Protein AF-A0A8T1VV17-F1 (afdb_monomer_lite)

Secondary structure (DSSP, 8-state):
------TT-BHHHHHHHHGGG--IIIIIHHHHHHHHHHHHHHHTSSSPPP-S--STTS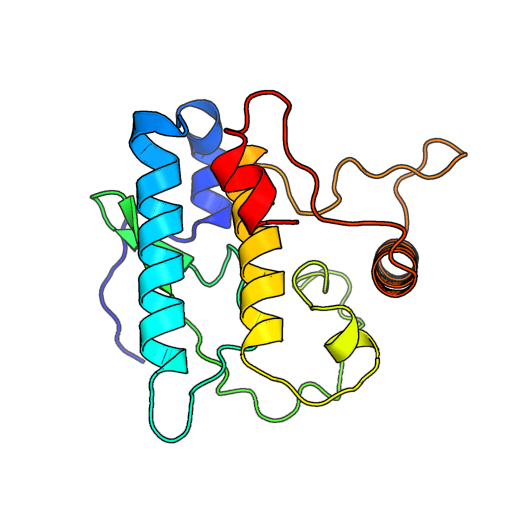EEE-TT--EEE----------S-S--TTS--STTS-HHHHTTPPP-HHHHHHHHHHHHHHHHH-SPTTTT---TTSPPPPHHHHHHHHHTTS------TTS-HHHHHHH-

Sequence (168 aa):
MVMEYCPMGDLRKFLADSGRLLTWRRDKVRMAVGIAQALRYIHERDPPIIHRDLKSKNILLTDTLEAKIIDFGVSRSRTDGFMTAGVGTPYWIAPEILEGKRYTEQADIYSFGVVLSKLDTCKMPFSDVVTAEGKKPKPFQILHWVLDGRLSPAFSEECPRRIRSVGL

InterPro domains:
  IPR000719 Protein kinase domain [PF00069] (1-131)
  IPR000719 Protein kinase domain [PS50011] (1-168)
  IPR000719 Protein kinase domain [SM00220] (1-155)
  IPR008271 Serine/threonine-protein kinase, active site [PS00108] (49-61)
  IPR051681 Serine/Threonine Kinases and Pseudokinases [PTHR44329] (1-166)

pLDDT: mean 86.35, std 15.16, range [35.59, 97.81]

Organism: NCBI:txid221518

Structure (mmCIF, N/CA/C/O backbone):
data_AF-A0A8T1VV17-F1
#
_entry.id   AF-A0A8T1VV17-F1
#
loop_
_atom_site.group_PDB
_atom_site.id
_atom_site.type_symbol
_atom_site.label_atom_id
_atom_site.label_alt_id
_atom_site.label_comp_id
_atom_site.label_asym_id
_atom_site.label_entity_id
_atom_site.label_seq_id
_atom_site.pdbx_PDB_ins_code
_atom_site.Cartn_x
_atom_site.Cartn_y
_atom_site.Cartn_z
_atom_site.occupancy
_atom_site.B_iso_or_equiv
_atom_site.auth_seq_id
_atom_site.auth_comp_id
_atom_site.auth_asym_id
_atom_site.auth_atom_id
_atom_site.pdbx_PDB_model_num
ATOM 1 N N . MET A 1 1 ? 24.507 -3.961 -1.603 1.00 67.44 1 MET A N 1
ATOM 2 C CA . MET A 1 1 ? 23.526 -3.947 -2.709 1.00 67.44 1 MET A CA 1
ATOM 3 C C . MET A 1 1 ? 23.598 -2.572 -3.346 1.00 67.44 1 MET A C 1
ATOM 5 O O . MET A 1 1 ? 23.579 -1.601 -2.602 1.00 67.44 1 MET A O 1
ATOM 9 N N . VAL A 1 2 ? 23.766 -2.484 -4.664 1.00 80.00 2 VAL A N 1
ATOM 10 C CA . VAL A 1 2 ? 23.728 -1.212 -5.405 1.00 80.00 2 VAL A CA 1
ATOM 11 C C . VAL A 1 2 ? 22.397 -1.181 -6.147 1.00 80.00 2 VAL A C 1
ATOM 13 O O . VAL A 1 2 ? 22.057 -2.159 -6.806 1.00 80.00 2 VAL A O 1
ATOM 16 N N . MET A 1 3 ? 21.629 -0.107 -5.984 1.00 84.62 3 MET A N 1
ATOM 17 C CA . MET A 1 3 ? 20.315 0.079 -6.605 1.00 84.62 3 MET A CA 1
ATOM 18 C C . MET A 1 3 ? 20.243 1.467 -7.238 1.00 84.62 3 MET A C 1
ATOM 20 O O . MET A 1 3 ? 21.010 2.359 -6.874 1.00 84.62 3 MET A O 1
ATOM 24 N N . GLU A 1 4 ? 19.309 1.638 -8.171 1.00 89.44 4 GLU A N 1
ATOM 25 C CA . GLU A 1 4 ? 18.953 2.944 -8.721 1.00 89.44 4 GLU A CA 1
ATOM 26 C C . GLU A 1 4 ? 18.579 3.925 -7.599 1.00 89.44 4 GLU A C 1
ATOM 28 O O . GLU A 1 4 ? 17.872 3.573 -6.649 1.00 89.44 4 GLU A O 1
ATOM 33 N N . TYR A 1 5 ? 19.056 5.165 -7.704 1.00 91.75 5 TYR A N 1
ATOM 34 C CA . TYR A 1 5 ? 18.746 6.207 -6.734 1.00 91.75 5 TYR A CA 1
ATOM 35 C C . TYR A 1 5 ? 17.351 6.790 -6.986 1.00 91.75 5 TYR A C 1
ATOM 37 O O . TYR A 1 5 ? 17.056 7.269 -8.076 1.00 91.75 5 TYR A O 1
ATOM 45 N N . CYS A 1 6 ? 16.508 6.779 -5.954 1.00 95.38 6 CYS A N 1
ATOM 46 C CA . CYS A 1 6 ? 15.152 7.325 -5.981 1.00 95.38 6 CYS A CA 1
ATOM 47 C C . CYS A 1 6 ? 15.098 8.620 -5.147 1.00 95.38 6 CYS A C 1
ATOM 49 O O . CYS A 1 6 ? 15.048 8.539 -3.913 1.00 95.38 6 CYS A O 1
ATOM 51 N N . PRO A 1 7 ? 15.137 9.811 -5.774 1.00 94.50 7 PRO A N 1
ATOM 52 C CA . PRO A 1 7 ? 15.347 11.079 -5.069 1.00 94.50 7 PRO A CA 1
ATOM 53 C C . PRO A 1 7 ? 14.188 11.486 -4.155 1.00 94.50 7 PRO A C 1
ATOM 55 O O . PRO A 1 7 ? 14.413 12.197 -3.180 1.00 94.50 7 PRO A O 1
ATOM 58 N N . MET A 1 8 ? 12.965 11.016 -4.420 1.00 95.75 8 MET A N 1
ATOM 59 C CA . MET A 1 8 ? 11.798 11.321 -3.579 1.00 95.75 8 MET A CA 1
ATOM 60 C C . MET A 1 8 ? 11.715 10.427 -2.331 1.00 95.75 8 MET A C 1
ATOM 62 O O . MET A 1 8 ? 10.830 10.606 -1.493 1.00 95.75 8 MET A O 1
ATOM 66 N N . GLY A 1 9 ? 12.656 9.490 -2.172 1.00 95.31 9 GLY A N 1
ATOM 67 C CA . GLY A 1 9 ? 12.753 8.621 -1.006 1.00 95.31 9 GLY A CA 1
ATOM 68 C C . GLY A 1 9 ? 11.603 7.620 -0.903 1.00 95.31 9 GLY A C 1
ATOM 69 O O . GLY A 1 9 ? 10.996 7.234 -1.902 1.00 95.31 9 GLY A O 1
ATOM 70 N N . ASP A 1 10 ? 11.335 7.158 0.320 1.00 95.75 10 ASP A N 1
ATOM 71 C CA . ASP A 1 10 ? 10.277 6.187 0.587 1.00 95.75 10 ASP A CA 1
ATOM 72 C C . ASP A 1 10 ? 8.883 6.834 0.667 1.00 95.75 10 ASP A C 1
ATOM 74 O O . ASP A 1 10 ? 8.702 7.933 1.203 1.00 95.75 10 ASP A O 1
ATOM 78 N N . LEU A 1 11 ? 7.870 6.110 0.183 1.00 96.12 11 LEU A N 1
ATOM 79 C CA . LEU A 1 11 ? 6.480 6.560 0.105 1.00 96.12 11 LEU A CA 1
ATOM 80 C C . LEU A 1 11 ? 5.926 6.978 1.478 1.00 96.12 11 LEU A C 1
ATOM 82 O O . LEU A 1 11 ? 5.081 7.870 1.561 1.00 96.12 11 LEU A O 1
ATOM 86 N N . ARG A 1 12 ? 6.390 6.373 2.583 1.00 94.88 12 ARG A N 1
ATOM 87 C CA . ARG A 1 12 ? 5.949 6.754 3.936 1.00 94.88 12 ARG A CA 1
ATOM 88 C C . ARG A 1 12 ? 6.333 8.197 4.256 1.00 94.88 12 ARG A C 1
ATOM 90 O O . ARG A 1 12 ? 5.472 8.920 4.757 1.00 94.88 12 ARG A O 1
ATOM 97 N N . LYS A 1 13 ? 7.597 8.573 4.040 1.00 94.50 13 LYS A N 1
ATOM 98 C CA . LYS A 1 13 ? 8.083 9.941 4.279 1.00 94.50 13 LYS A CA 1
ATOM 99 C C . LYS A 1 13 ? 7.468 10.910 3.281 1.00 94.50 13 LYS A C 1
ATOM 101 O O . LYS A 1 13 ? 6.871 11.896 3.694 1.00 94.50 13 LYS A O 1
ATOM 106 N N . PHE A 1 14 ? 7.481 10.551 2.000 1.00 96.38 14 PHE A N 1
ATOM 107 C CA . PHE A 1 14 ? 6.929 11.396 0.946 1.00 96.38 14 PHE A CA 1
ATOM 108 C C . PHE A 1 14 ? 5.463 11.787 1.202 1.00 96.38 14 PHE A C 1
ATOM 110 O O . PHE A 1 14 ? 5.097 12.957 1.104 1.00 96.38 14 PHE A O 1
ATOM 117 N N . LEU A 1 15 ? 4.613 10.836 1.610 1.00 95.44 15 LEU A N 1
ATOM 118 C CA . LEU A 1 15 ? 3.213 11.128 1.942 1.00 95.44 15 LEU A CA 1
ATOM 119 C C . LEU A 1 15 ? 3.042 11.931 3.237 1.00 95.44 15 LEU A C 1
ATOM 121 O O . LEU A 1 15 ? 2.040 12.631 3.374 1.00 95.44 15 LEU A O 1
ATOM 125 N N . ALA A 1 16 ? 3.972 11.824 4.187 1.00 93.62 16 ALA A N 1
ATOM 126 C CA . ALA A 1 16 ? 3.939 12.647 5.394 1.00 93.62 16 ALA A CA 1
ATOM 127 C C . ALA A 1 16 ? 4.228 14.119 5.067 1.00 93.62 16 ALA A C 1
ATOM 129 O O . ALA A 1 16 ? 3.543 14.997 5.589 1.00 93.62 16 ALA A O 1
A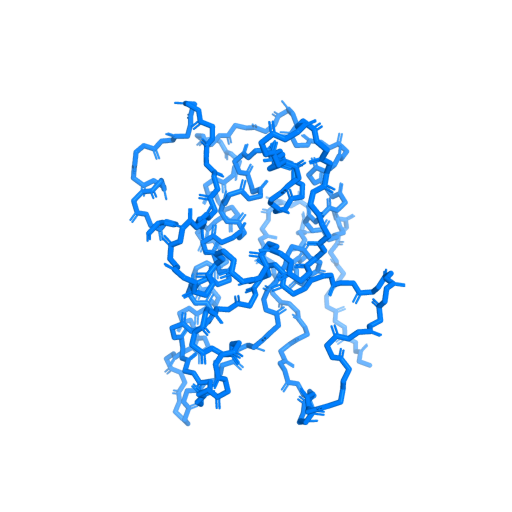TOM 130 N N . ASP A 1 17 ? 5.176 14.363 4.161 1.00 93.50 17 ASP A N 1
ATOM 131 C CA . ASP A 1 17 ? 5.648 15.709 3.835 1.00 93.50 17 ASP A CA 1
ATOM 132 C C . ASP A 1 17 ? 4.766 16.388 2.777 1.00 93.50 17 ASP A C 1
ATOM 134 O O . ASP A 1 17 ? 4.399 17.553 2.910 1.00 93.50 17 ASP A O 1
ATOM 138 N N . SER A 1 18 ? 4.388 15.652 1.728 1.00 92.62 18 SER A N 1
ATOM 139 C CA . SER A 1 18 ? 3.730 16.205 0.533 1.00 92.62 18 SER A CA 1
ATOM 140 C C . SER A 1 18 ? 2.346 15.619 0.251 1.00 92.62 18 SER A C 1
ATOM 142 O O . SER A 1 18 ? 1.650 16.089 -0.646 1.00 92.62 18 SER A O 1
ATOM 144 N N . GLY A 1 19 ? 1.890 14.624 1.020 1.00 87.94 19 GLY A N 1
ATOM 145 C CA . GLY A 1 19 ? 0.676 13.863 0.702 1.00 87.94 19 GLY A CA 1
ATOM 146 C C . GLY A 1 19 ? -0.611 14.689 0.610 1.00 87.94 19 GLY A C 1
ATOM 147 O O . GLY A 1 19 ? -1.525 14.301 -0.115 1.00 87.94 19 GLY A O 1
ATOM 148 N N . ARG A 1 20 ? -0.690 15.836 1.302 1.00 87.75 20 ARG A N 1
ATOM 149 C CA . ARG A 1 20 ? -1.847 16.754 1.250 1.00 87.75 20 ARG A CA 1
ATOM 150 C C . ARG A 1 20 ? -1.963 17.527 -0.065 1.00 87.75 20 ARG A C 1
ATOM 152 O O . ARG A 1 20 ? -3.037 18.025 -0.372 1.00 87.75 20 ARG A O 1
ATOM 159 N N . LEU A 1 21 ? -0.871 17.638 -0.820 1.00 91.75 21 LEU A N 1
ATOM 160 C CA . LEU A 1 21 ? -0.837 18.332 -2.110 1.00 91.75 21 LEU A CA 1
ATOM 161 C C . LEU A 1 21 ? -1.192 17.400 -3.279 1.00 91.75 21 LEU A C 1
ATOM 163 O O . LEU A 1 21 ? -1.380 17.863 -4.402 1.00 91.75 21 LEU A O 1
ATOM 167 N N . LEU A 1 22 ? -1.271 16.091 -3.024 1.00 93.44 22 LEU A N 1
ATOM 168 C CA . LEU A 1 22 ? -1.496 15.070 -4.040 1.00 93.44 22 LEU A CA 1
ATOM 169 C C . LEU A 1 22 ? -2.981 14.780 -4.214 1.00 93.44 22 LEU A C 1
ATOM 171 O O . LEU A 1 22 ? -3.717 14.597 -3.243 1.00 93.44 22 LEU A O 1
ATOM 175 N N . THR A 1 23 ? -3.394 14.593 -5.463 1.00 94.19 23 THR A N 1
ATOM 176 C CA . THR A 1 23 ? -4.761 14.172 -5.795 1.00 94.19 23 THR A CA 1
ATOM 177 C C . THR A 1 23 ? -4.773 12.762 -6.371 1.00 94.19 23 THR A C 1
ATOM 179 O O . THR A 1 23 ? -3.813 12.317 -7.006 1.00 94.19 23 THR A O 1
ATOM 182 N N . TRP A 1 24 ? -5.892 12.049 -6.212 1.00 94.31 24 TRP A N 1
ATOM 183 C CA . TRP A 1 24 ? -6.069 10.749 -6.868 1.00 94.31 24 TRP A CA 1
ATOM 184 C C . TRP A 1 24 ? -5.978 10.843 -8.384 1.00 94.31 24 TRP A C 1
ATOM 186 O O . TRP A 1 24 ? -5.305 10.030 -9.009 1.00 94.31 24 TRP A O 1
ATOM 196 N N . ARG A 1 25 ? -6.625 11.855 -8.968 1.00 91.00 25 ARG A N 1
ATOM 197 C CA . ARG A 1 25 ? -6.735 12.019 -10.419 1.00 91.00 25 ARG A CA 1
ATOM 198 C C . ARG A 1 25 ? -5.383 12.227 -11.102 1.00 91.00 25 ARG A C 1
ATOM 200 O O . ARG A 1 25 ? -5.205 11.754 -12.220 1.00 91.00 25 ARG A O 1
ATOM 207 N N . ARG A 1 26 ? -4.467 12.958 -10.463 1.00 90.50 26 ARG A N 1
ATOM 208 C CA . ARG A 1 26 ? -3.190 13.352 -11.069 1.00 90.50 26 ARG A CA 1
ATOM 209 C C . ARG A 1 26 ? -2.026 12.469 -10.622 1.00 90.50 26 ARG A C 1
ATOM 211 O O . ARG A 1 26 ? -1.224 12.079 -11.467 1.00 90.50 26 ARG A O 1
ATOM 218 N N . ASP A 1 27 ? -1.958 12.144 -9.331 1.00 94.31 27 ASP A N 1
ATOM 219 C CA . ASP A 1 27 ? -0.713 11.687 -8.705 1.00 94.31 27 ASP A CA 1
ATOM 220 C C . ASP A 1 27 ? -0.847 10.272 -8.126 1.00 94.31 27 ASP A C 1
ATOM 222 O O . ASP A 1 27 ? -0.171 9.343 -8.572 1.00 94.31 27 ASP A O 1
ATOM 226 N N . LYS A 1 28 ? -1.770 10.072 -7.172 1.00 95.56 28 LYS A N 1
ATOM 227 C CA . LYS A 1 28 ? -1.840 8.827 -6.379 1.00 95.56 28 LYS A CA 1
ATOM 228 C C . LYS A 1 28 ? -2.192 7.605 -7.231 1.00 95.56 28 LYS A C 1
ATOM 230 O O . LYS A 1 28 ? -1.695 6.513 -6.964 1.00 95.56 28 LYS A O 1
ATOM 235 N N . VAL A 1 29 ? -2.998 7.781 -8.286 1.00 94.94 29 VAL A N 1
ATOM 236 C CA . VAL A 1 29 ? -3.352 6.687 -9.206 1.00 94.94 29 VAL A CA 1
ATOM 237 C C . VAL A 1 29 ? -2.131 6.140 -9.946 1.00 94.94 29 VAL A C 1
ATOM 239 O O . VAL A 1 29 ? -2.039 4.934 -10.141 1.00 94.94 29 VAL A O 1
ATOM 242 N N . ARG A 1 30 ? -1.167 6.994 -10.315 1.00 94.94 30 ARG A N 1
ATOM 243 C CA . ARG A 1 30 ? 0.042 6.565 -11.034 1.00 94.94 30 ARG A CA 1
ATOM 244 C C . ARG A 1 30 ? 0.925 5.704 -10.140 1.00 94.94 30 ARG A C 1
ATOM 246 O O . ARG A 1 30 ? 1.349 4.633 -10.561 1.00 94.94 30 ARG A O 1
ATOM 253 N N . MET A 1 31 ? 1.106 6.121 -8.885 1.00 97.06 31 MET A N 1
ATOM 254 C CA . MET A 1 31 ? 1.823 5.333 -7.878 1.00 97.06 31 MET A CA 1
ATOM 255 C C . MET A 1 31 ? 1.135 3.983 -7.649 1.00 97.06 31 MET A C 1
ATOM 257 O O . MET A 1 31 ? 1.787 2.945 -7.715 1.00 97.06 31 MET A O 1
ATOM 261 N N . ALA A 1 32 ? -0.187 3.985 -7.437 1.00 97.12 32 ALA A N 1
ATOM 262 C CA . ALA A 1 32 ? -0.970 2.768 -7.219 1.00 97.12 32 ALA A CA 1
ATOM 263 C C . ALA A 1 32 ? -0.859 1.782 -8.394 1.00 97.12 32 ALA A C 1
ATOM 265 O O . ALA A 1 32 ? -0.638 0.592 -8.177 1.00 97.12 32 ALA A O 1
ATOM 266 N N . VAL A 1 33 ? -0.967 2.277 -9.631 1.00 96.38 33 VAL A N 1
ATOM 267 C CA . VAL A 1 33 ? -0.818 1.462 -10.845 1.00 96.38 33 VAL A CA 1
ATOM 268 C C . VAL A 1 33 ? 0.600 0.909 -10.966 1.00 96.38 33 VAL A C 1
ATOM 270 O O . VAL A 1 33 ? 0.744 -0.280 -11.233 1.00 96.38 33 VAL A O 1
ATOM 273 N N . GLY A 1 34 ? 1.634 1.719 -10.720 1.00 97.06 34 GLY A N 1
ATOM 274 C CA . GLY A 1 34 ? 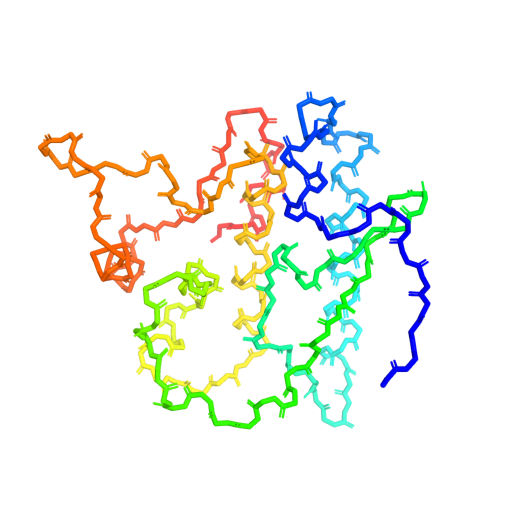3.026 1.258 -10.757 1.00 97.06 34 GLY A CA 1
ATOM 275 C C . GLY A 1 34 ? 3.303 0.143 -9.743 1.00 97.06 34 GLY A C 1
ATOM 276 O O . GLY A 1 34 ? 3.897 -0.877 -10.088 1.00 97.06 34 GLY A O 1
ATOM 277 N N . ILE A 1 35 ? 2.788 0.280 -8.515 1.00 97.81 35 ILE A N 1
ATOM 278 C CA . ILE A 1 35 ? 2.894 -0.761 -7.479 1.00 97.81 35 ILE A CA 1
ATOM 279 C C . ILE A 1 35 ? 2.167 -2.038 -7.924 1.00 97.81 35 ILE A C 1
ATOM 281 O O . ILE A 1 35 ? 2.740 -3.122 -7.852 1.00 97.81 35 ILE A O 1
ATOM 285 N N . ALA A 1 36 ? 0.935 -1.924 -8.430 1.00 97.31 36 ALA A N 1
ATOM 286 C CA . ALA A 1 36 ? 0.163 -3.074 -8.903 1.00 97.31 36 ALA A CA 1
ATOM 287 C C . ALA A 1 36 ? 0.845 -3.794 -10.079 1.00 97.31 36 ALA A C 1
ATOM 289 O O . ALA A 1 36 ? 0.872 -5.022 -10.127 1.00 97.31 36 ALA A O 1
ATOM 290 N N . GLN A 1 37 ? 1.435 -3.044 -11.013 1.00 97.62 37 GLN A N 1
ATOM 291 C CA . GLN A 1 37 ? 2.194 -3.600 -12.134 1.00 97.62 37 GLN A CA 1
ATOM 292 C C . GLN A 1 37 ? 3.445 -4.344 -11.661 1.00 97.62 37 GLN A C 1
ATOM 294 O O . GLN A 1 37 ? 3.728 -5.427 -12.172 1.00 97.62 37 GLN A O 1
ATOM 299 N N . ALA A 1 38 ? 4.164 -3.797 -10.677 1.00 96.12 38 ALA A N 1
ATOM 300 C CA . ALA A 1 38 ? 5.327 -4.448 -10.087 1.00 96.12 38 ALA A CA 1
ATOM 301 C C . ALA A 1 38 ? 4.950 -5.741 -9.340 1.00 96.12 38 ALA A C 1
ATOM 303 O O . ALA A 1 38 ? 5.633 -6.750 -9.507 1.00 96.12 38 ALA A O 1
ATOM 304 N N . LEU A 1 39 ? 3.844 -5.743 -8.584 1.00 96.31 39 LEU A N 1
ATOM 305 C CA . LEU A 1 39 ? 3.322 -6.951 -7.929 1.00 96.31 39 LEU A CA 1
ATOM 306 C C . LEU A 1 39 ? 2.913 -8.017 -8.943 1.00 96.31 39 LEU A C 1
ATOM 308 O O . LEU A 1 39 ? 3.379 -9.149 -8.864 1.00 96.31 39 LEU A O 1
ATOM 312 N N . ARG A 1 40 ? 2.126 -7.637 -9.956 1.00 96.75 40 ARG A N 1
ATOM 313 C CA . ARG A 1 40 ? 1.758 -8.545 -11.047 1.00 96.75 40 ARG A CA 1
ATOM 314 C C . ARG A 1 40 ? 3.000 -9.155 -11.695 1.00 96.75 40 ARG A C 1
ATOM 316 O O . ARG A 1 40 ? 3.056 -10.362 -11.889 1.00 96.75 40 ARG A O 1
ATOM 323 N N . TYR A 1 41 ? 4.014 -8.336 -11.978 1.00 96.00 41 TYR A N 1
ATOM 324 C CA . TYR A 1 41 ? 5.256 -8.806 -12.583 1.00 96.00 41 TYR A CA 1
ATOM 325 C C . TYR A 1 41 ? 5.918 -9.912 -11.749 1.00 96.00 41 TYR A C 1
ATOM 327 O O . TYR A 1 41 ? 6.285 -10.941 -12.314 1.00 96.00 41 TYR A O 1
ATOM 335 N N . ILE A 1 42 ? 6.059 -9.737 -10.429 1.00 94.31 42 ILE A N 1
ATOM 336 C CA . ILE A 1 42 ? 6.696 -10.750 -9.568 1.00 94.31 42 ILE A CA 1
ATOM 337 C C . ILE A 1 42 ? 5.812 -11.989 -9.341 1.00 94.31 42 ILE A C 1
ATOM 339 O O . ILE A 1 42 ? 6.339 -13.098 -9.264 1.00 94.31 42 ILE A O 1
ATOM 343 N N . HIS A 1 43 ? 4.487 -11.825 -9.299 1.00 95.00 43 HIS A N 1
ATOM 344 C CA . HIS A 1 43 ? 3.529 -12.929 -9.148 1.00 95.00 43 HIS A CA 1
ATOM 345 C C . HIS A 1 43 ? 3.425 -13.791 -10.413 1.00 95.00 43 HIS A C 1
ATOM 347 O O . HIS A 1 43 ? 3.231 -14.992 -10.313 1.00 95.00 43 HIS A O 1
ATOM 353 N N . GLU A 1 44 ? 3.639 -13.214 -11.598 1.00 95.94 44 GLU A N 1
ATOM 354 C CA . GLU A 1 44 ? 3.658 -13.934 -12.884 1.00 95.94 44 GLU A CA 1
ATOM 355 C C . GLU A 1 44 ? 4.990 -14.660 -13.174 1.00 95.94 44 GLU A C 1
ATOM 357 O O . GLU A 1 44 ? 5.191 -15.170 -14.277 1.00 95.94 44 GLU A O 1
ATOM 362 N N . ARG A 1 45 ? 5.949 -14.678 -12.234 1.00 93.50 45 ARG A N 1
ATOM 363 C CA . ARG A 1 45 ? 7.176 -15.482 -12.392 1.00 93.50 45 ARG A CA 1
ATOM 364 C C . ARG A 1 45 ? 6.873 -16.976 -12.265 1.00 93.50 45 ARG A C 1
ATOM 366 O O . ARG A 1 45 ? 5.874 -17.361 -11.672 1.00 93.50 45 ARG A O 1
ATOM 373 N N . ASP A 1 46 ? 7.784 -17.806 -12.766 1.00 90.81 46 ASP A N 1
ATOM 374 C CA . ASP A 1 46 ? 7.740 -19.257 -12.582 1.00 90.81 46 ASP A CA 1
ATOM 375 C C . ASP A 1 46 ? 9.042 -19.754 -11.912 1.00 90.81 46 ASP A C 1
ATOM 377 O O . ASP A 1 46 ? 10.101 -19.724 -12.550 1.00 90.81 46 ASP A O 1
ATOM 381 N N . PRO A 1 47 ? 9.013 -20.142 -10.619 1.00 90.00 47 PRO A N 1
ATOM 382 C CA . PRO A 1 47 ? 7.858 -20.083 -9.717 1.00 90.00 47 PRO A CA 1
ATOM 383 C C . PRO A 1 47 ? 7.496 -18.636 -9.306 1.00 90.00 47 PRO A C 1
ATOM 385 O O . PRO A 1 47 ? 8.376 -17.764 -9.322 1.00 90.00 47 PRO A O 1
ATOM 388 N N . PRO A 1 48 ? 6.243 -18.371 -8.877 1.00 90.50 48 PRO A N 1
ATOM 389 C CA . PRO A 1 48 ? 5.821 -17.050 -8.411 1.00 90.50 48 PRO A CA 1
ATOM 390 C C . PRO A 1 48 ? 6.687 -16.510 -7.272 1.00 90.50 48 PRO A C 1
ATOM 392 O O . PRO A 1 48 ? 7.038 -17.226 -6.326 1.00 90.50 48 PRO A O 1
ATOM 395 N N . ILE A 1 49 ? 7.015 -15.218 -7.335 1.00 91.38 49 ILE A N 1
ATOM 396 C CA . ILE A 1 49 ? 7.770 -14.524 -6.289 1.00 91.38 49 ILE A CA 1
ATOM 397 C C . ILE A 1 49 ? 6.798 -13.712 -5.435 1.00 91.38 49 ILE A C 1
ATOM 399 O O . ILE A 1 49 ? 6.203 -12.749 -5.907 1.00 91.38 49 ILE A O 1
ATOM 403 N N . ILE A 1 50 ? 6.699 -14.061 -4.153 1.00 90.31 50 ILE A N 1
ATOM 404 C CA . ILE A 1 50 ? 5.888 -13.345 -3.158 1.00 90.31 50 ILE A CA 1
ATOM 405 C C . ILE A 1 50 ? 6.781 -12.337 -2.426 1.00 90.31 50 ILE A C 1
ATOM 407 O O . ILE A 1 50 ? 7.842 -12.710 -1.915 1.00 90.31 50 ILE A O 1
ATOM 411 N N . HIS A 1 51 ? 6.352 -11.079 -2.332 1.00 91.69 51 HIS A N 1
ATOM 412 C CA . HIS A 1 51 ? 7.115 -10.001 -1.705 1.00 91.69 51 HIS A CA 1
ATOM 413 C C . HIS A 1 51 ? 7.213 -10.155 -0.176 1.00 91.69 51 HIS A C 1
ATOM 415 O O . HIS A 1 51 ? 8.308 -10.035 0.381 1.00 91.69 51 HIS A O 1
ATOM 421 N N . ARG A 1 52 ? 6.094 -10.456 0.502 1.00 90.06 52 ARG A N 1
ATOM 422 C CA . ARG A 1 52 ? 5.952 -10.756 1.951 1.00 90.06 52 ARG A CA 1
ATOM 423 C C . ARG A 1 52 ? 6.132 -9.601 2.939 1.00 90.06 52 ARG A C 1
ATOM 425 O O . ARG A 1 52 ? 5.681 -9.720 4.072 1.00 90.06 52 ARG A O 1
ATOM 432 N N . ASP A 1 53 ? 6.779 -8.503 2.553 1.00 88.12 53 ASP A N 1
ATOM 433 C CA . ASP A 1 53 ? 6.958 -7.319 3.420 1.00 88.12 53 ASP A CA 1
ATOM 434 C C . ASP A 1 53 ? 6.497 -6.019 2.739 1.00 88.12 53 ASP A C 1
ATOM 436 O O . ASP A 1 53 ? 7.140 -4.974 2.851 1.00 88.12 53 ASP A O 1
ATOM 440 N N . LEU A 1 54 ? 5.421 -6.078 1.943 1.00 93.25 54 LEU A N 1
ATOM 441 C CA . LEU A 1 54 ? 4.973 -4.905 1.194 1.00 93.25 54 LEU A CA 1
ATOM 442 C C . LEU A 1 54 ? 4.403 -3.864 2.166 1.00 93.25 54 LEU A C 1
ATOM 444 O O . LEU A 1 54 ? 3.457 -4.113 2.907 1.00 93.25 54 LEU A O 1
ATOM 448 N N . LYS A 1 55 ? 4.989 -2.669 2.158 1.00 92.69 55 LYS A N 1
ATOM 449 C CA . LYS A 1 55 ? 4.578 -1.536 2.994 1.00 92.69 55 LYS A CA 1
ATOM 450 C C . LYS A 1 55 ? 5.090 -0.242 2.396 1.00 92.69 55 LYS A C 1
ATOM 452 O O . LYS A 1 55 ? 6.052 -0.243 1.635 1.00 92.69 55 LYS A O 1
ATOM 457 N N . SER A 1 56 ? 4.548 0.890 2.833 1.00 94.00 56 SER A N 1
ATOM 458 C CA . SER A 1 56 ? 4.954 2.200 2.302 1.00 94.00 56 SER A CA 1
ATOM 459 C C . SER A 1 56 ? 6.431 2.566 2.538 1.00 94.00 56 SER A C 1
ATOM 461 O O . SER A 1 56 ? 6.911 3.520 1.947 1.00 94.00 56 SER A O 1
ATOM 463 N N . LYS A 1 57 ? 7.164 1.860 3.413 1.00 93.25 57 LYS A N 1
ATOM 464 C CA . LYS A 1 57 ? 8.625 2.029 3.551 1.00 93.25 57 LYS A CA 1
ATOM 465 C C . LYS A 1 57 ? 9.424 1.315 2.457 1.00 93.25 57 LYS A C 1
ATOM 467 O O . LYS A 1 57 ? 10.530 1.742 2.164 1.00 93.25 57 LYS A O 1
ATOM 472 N N . ASN A 1 58 ? 8.864 0.255 1.878 1.00 94.31 58 ASN A N 1
ATOM 473 C CA . ASN A 1 58 ? 9.517 -0.585 0.873 1.00 94.31 58 ASN A CA 1
ATOM 474 C C . ASN A 1 58 ? 9.071 -0.189 -0.547 1.00 94.31 58 ASN A C 1
ATOM 476 O O . ASN A 1 58 ? 9.146 -0.975 -1.485 1.00 94.31 58 ASN A O 1
ATOM 480 N N . ILE A 1 59 ? 8.564 1.036 -0.694 1.00 96.50 59 ILE A N 1
ATOM 481 C CA . ILE A 1 59 ? 8.163 1.629 -1.964 1.00 96.50 59 ILE A CA 1
ATOM 482 C C . ILE A 1 59 ? 8.922 2.943 -2.068 1.00 96.50 59 ILE A C 1
ATOM 484 O O . ILE A 1 59 ? 8.677 3.852 -1.276 1.00 96.50 59 ILE A O 1
ATOM 488 N N . LEU A 1 60 ? 9.853 3.021 -3.010 1.00 96.94 60 LEU A N 1
ATOM 489 C CA . LEU A 1 60 ? 10.588 4.235 -3.333 1.00 96.94 60 LEU A CA 1
ATOM 490 C C . LEU A 1 60 ? 9.911 4.983 -4.479 1.00 96.94 60 LEU A C 1
ATOM 492 O O . LEU A 1 60 ? 9.197 4.381 -5.283 1.00 96.94 60 LEU A O 1
ATOM 496 N N . LEU A 1 61 ? 10.150 6.288 -4.549 1.00 97.06 61 LEU A N 1
ATOM 497 C CA . LEU A 1 61 ? 9.626 7.155 -5.597 1.00 97.06 61 LEU A CA 1
ATOM 498 C C . LEU A 1 61 ? 10.761 7.808 -6.396 1.00 97.06 61 LEU A C 1
ATOM 500 O O . LEU A 1 61 ? 11.699 8.381 -5.828 1.00 97.06 61 LEU A O 1
ATOM 504 N N . THR A 1 62 ? 10.658 7.738 -7.721 1.00 95.50 62 THR A N 1
ATOM 505 C CA . THR A 1 62 ? 11.524 8.491 -8.640 1.00 95.50 62 THR A CA 1
ATOM 506 C C . THR A 1 62 ? 11.204 9.990 -8.593 1.00 95.50 62 THR A C 1
ATOM 508 O O . THR A 1 62 ? 10.238 10.422 -7.960 1.00 95.50 62 THR A O 1
ATOM 511 N N . ASP A 1 63 ? 11.994 10.799 -9.295 1.00 93.44 63 ASP A N 1
ATOM 512 C CA . ASP A 1 63 ? 11.715 12.220 -9.540 1.00 93.44 63 ASP A CA 1
ATOM 513 C C . ASP A 1 63 ? 10.380 12.462 -10.269 1.00 93.44 63 ASP A C 1
ATOM 515 O O . ASP A 1 63 ? 9.714 13.469 -10.030 1.00 93.44 63 ASP A O 1
ATOM 519 N N . THR A 1 64 ? 9.949 11.512 -11.100 1.00 92.44 64 THR A N 1
ATOM 520 C CA . THR A 1 64 ? 8.665 11.519 -11.818 1.00 92.44 64 THR A CA 1
ATOM 521 C C . THR A 1 64 ? 7.495 10.918 -11.027 1.00 92.44 64 THR A C 1
ATOM 523 O O . THR A 1 64 ? 6.391 10.799 -11.564 1.00 92.44 64 THR A O 1
ATOM 526 N N . LEU A 1 65 ? 7.698 10.588 -9.744 1.00 92.56 65 LEU A N 1
ATOM 527 C CA . LEU A 1 65 ? 6.726 9.917 -8.867 1.00 92.56 65 LEU A CA 1
ATOM 528 C C . LEU A 1 65 ? 6.332 8.501 -9.321 1.00 92.56 65 LEU A C 1
ATOM 530 O O . LEU A 1 65 ? 5.255 8.005 -8.973 1.00 92.56 65 LEU A O 1
ATOM 534 N N . GLU A 1 66 ? 7.206 7.828 -10.066 1.00 94.69 66 GLU A N 1
ATOM 535 C CA . GLU A 1 66 ? 7.056 6.407 -10.363 1.00 94.69 66 GLU A CA 1
ATOM 536 C C . GLU A 1 66 ? 7.445 5.572 -9.143 1.00 94.69 66 GLU A C 1
ATOM 538 O O . GLU A 1 66 ? 8.460 5.819 -8.489 1.00 94.69 66 GLU A O 1
ATOM 543 N N . ALA A 1 67 ? 6.620 4.574 -8.828 1.00 96.44 67 ALA A N 1
ATOM 544 C CA . ALA A 1 67 ? 6.822 3.716 -7.672 1.00 96.44 67 ALA A CA 1
ATOM 545 C C . ALA A 1 67 ? 7.727 2.524 -8.005 1.00 96.44 67 ALA A C 1
ATOM 547 O O . ALA A 1 67 ? 7.454 1.773 -8.941 1.00 96.44 67 ALA A O 1
ATOM 548 N N . LYS A 1 68 ? 8.762 2.310 -7.186 1.00 95.19 68 LYS A N 1
ATOM 549 C CA . LYS A 1 68 ? 9.664 1.154 -7.258 1.00 95.19 68 LYS A CA 1
ATOM 550 C C . LYS A 1 68 ? 9.614 0.369 -5.953 1.00 95.19 68 LYS A C 1
ATOM 552 O O . LYS A 1 68 ? 9.880 0.912 -4.883 1.00 95.19 68 LYS A O 1
ATOM 557 N N . ILE A 1 69 ? 9.257 -0.908 -6.043 1.00 94.69 69 ILE A N 1
ATOM 558 C CA . ILE A 1 69 ? 9.233 -1.816 -4.892 1.00 94.69 69 ILE A CA 1
ATOM 559 C C . ILE A 1 69 ? 10.665 -2.283 -4.603 1.00 94.69 69 ILE A C 1
ATOM 561 O O . ILE A 1 69 ? 11.394 -2.653 -5.523 1.00 94.69 69 ILE A O 1
ATOM 565 N N . ILE A 1 70 ? 11.057 -2.253 -3.331 1.00 92.19 70 ILE A N 1
ATOM 566 C CA . ILE A 1 70 ? 12.364 -2.707 -2.836 1.00 92.19 70 ILE A CA 1
ATOM 567 C C . ILE A 1 70 ? 12.187 -3.749 -1.729 1.00 92.19 70 ILE A C 1
ATOM 569 O O . ILE A 1 70 ? 11.082 -3.945 -1.236 1.00 92.19 70 ILE A O 1
ATOM 573 N N . ASP A 1 71 ? 13.286 -4.367 -1.290 1.00 84.69 71 ASP A N 1
ATOM 574 C CA . ASP A 1 71 ? 13.297 -5.306 -0.160 1.00 84.69 71 ASP A CA 1
ATOM 575 C C . ASP A 1 71 ? 12.348 -6.506 -0.345 1.00 84.69 71 ASP A C 1
ATOM 577 O O . ASP A 1 71 ? 11.625 -6.912 0.568 1.00 84.69 71 ASP A O 1
ATOM 581 N N . PHE A 1 72 ? 12.404 -7.118 -1.534 1.00 76.12 72 PHE A N 1
ATOM 582 C CA . PHE A 1 72 ? 11.789 -8.419 -1.806 1.00 76.12 72 PHE A CA 1
ATOM 583 C C . PHE A 1 72 ? 12.303 -9.444 -0.788 1.00 76.12 72 PHE A C 1
ATOM 585 O O . PHE A 1 72 ? 13.509 -9.524 -0.554 1.00 76.12 72 PHE A O 1
ATOM 592 N N . GLY A 1 73 ? 11.398 -10.199 -0.160 1.00 61.12 73 GLY A N 1
ATOM 593 C CA . GLY A 1 73 ? 11.635 -10.962 1.067 1.00 61.12 73 GLY A CA 1
ATOM 594 C C . GLY A 1 73 ? 12.760 -12.008 1.045 1.00 61.12 73 GLY A C 1
ATOM 595 O O . GLY A 1 73 ? 12.494 -13.208 1.096 1.00 61.12 73 GLY A O 1
ATOM 596 N N . VAL A 1 74 ? 14.022 -11.569 1.118 1.00 51.22 74 VAL A N 1
ATOM 597 C CA . VAL A 1 74 ? 15.181 -12.426 1.431 1.00 51.22 74 VAL A CA 1
ATOM 598 C C . VAL A 1 74 ? 15.212 -12.807 2.922 1.00 51.22 74 VAL A C 1
ATOM 600 O O . VAL A 1 74 ? 15.991 -13.671 3.317 1.00 51.22 74 VAL A O 1
ATOM 603 N N . SER A 1 75 ? 14.323 -12.288 3.782 1.00 44.00 75 SER A N 1
ATOM 604 C CA . SER A 1 75 ? 14.215 -12.806 5.154 1.00 44.00 75 SER A CA 1
ATOM 605 C C . SER A 1 75 ? 13.372 -14.085 5.193 1.00 44.00 75 SER A C 1
ATOM 607 O O . SER A 1 75 ? 12.188 -14.082 5.543 1.00 44.00 75 SER A O 1
ATOM 609 N N . ARG A 1 76 ? 14.010 -15.209 4.848 1.00 42.50 76 ARG A N 1
ATOM 610 C CA . ARG A 1 76 ? 13.647 -16.512 5.416 1.00 42.50 76 ARG A CA 1
ATOM 611 C C . ARG A 1 76 ? 13.495 -16.332 6.932 1.00 42.50 76 ARG A C 1
ATOM 613 O O . ARG A 1 76 ? 14.396 -15.804 7.572 1.00 42.50 76 ARG A O 1
ATOM 620 N N . 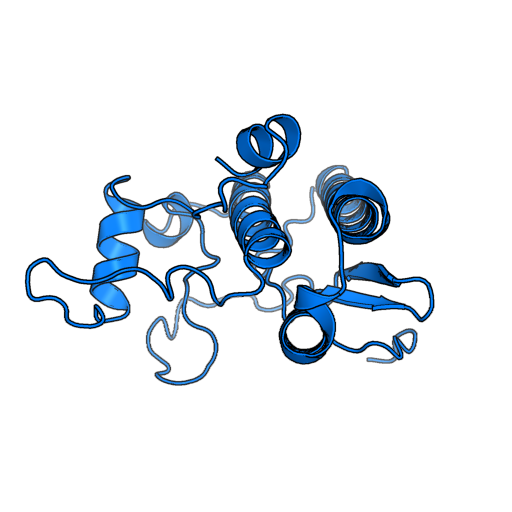SER A 1 77 ? 12.373 -16.794 7.479 1.00 39.88 77 SER A N 1
ATOM 621 C CA . SER A 1 77 ? 12.161 -16.962 8.921 1.00 39.88 77 SER A CA 1
ATOM 622 C C . SER A 1 77 ? 12.015 -15.670 9.745 1.00 39.88 77 SER A C 1
ATOM 624 O O . SER A 1 77 ? 12.851 -15.364 10.586 1.00 39.88 77 SER A O 1
ATOM 626 N N . ARG A 1 78 ? 10.898 -14.943 9.602 1.00 44.69 78 ARG A N 1
ATOM 627 C CA . ARG A 1 78 ? 10.370 -14.144 10.730 1.00 44.69 78 ARG A CA 1
ATOM 628 C C . ARG A 1 78 ? 9.356 -14.969 11.521 1.00 44.69 78 ARG A C 1
ATOM 630 O O . ARG A 1 78 ? 8.187 -14.619 11.602 1.00 44.69 78 ARG A O 1
ATOM 637 N N . THR A 1 79 ? 9.803 -16.105 12.046 1.00 39.81 79 THR A N 1
ATOM 638 C CA . THR A 1 79 ? 9.140 -16.788 13.168 1.00 39.81 79 THR A CA 1
ATOM 639 C C . THR A 1 79 ? 9.479 -16.125 14.503 1.00 39.81 79 THR A C 1
ATOM 641 O O . THR A 1 79 ? 8.742 -16.313 15.461 1.00 39.81 79 THR A O 1
ATOM 644 N N . ASP A 1 80 ? 10.507 -15.274 14.557 1.00 36.22 80 ASP A N 1
ATOM 645 C CA . ASP A 1 80 ? 10.878 -14.556 15.772 1.00 36.22 80 ASP A CA 1
ATOM 646 C C . ASP A 1 80 ? 10.562 -13.065 15.655 1.00 36.22 80 ASP A C 1
ATOM 648 O O . ASP A 1 80 ? 11.133 -12.338 14.842 1.00 36.22 80 ASP A O 1
ATOM 652 N N . GLY A 1 81 ? 9.656 -12.596 16.511 1.00 40.78 81 GLY A N 1
ATOM 653 C CA . GLY A 1 81 ? 9.545 -11.175 16.820 1.00 40.78 81 GLY A CA 1
ATOM 654 C C . GLY A 1 81 ? 8.323 -10.459 16.255 1.00 40.78 81 GLY A C 1
ATOM 655 O O . GLY A 1 81 ? 8.452 -9.373 15.697 1.00 40.78 81 GLY A O 1
ATOM 656 N N . PHE A 1 82 ? 7.116 -10.952 16.545 1.00 44.25 82 PHE A N 1
ATOM 657 C CA . PHE A 1 82 ? 5.886 -10.136 16.509 1.00 44.25 82 PHE A CA 1
ATOM 658 C C . PHE A 1 82 ? 5.904 -8.934 17.488 1.00 44.25 82 PHE A C 1
ATOM 660 O O . PHE A 1 82 ? 4.914 -8.218 17.620 1.00 44.25 82 PHE A O 1
ATOM 667 N N . MET A 1 83 ? 7.010 -8.696 18.202 1.00 40.12 83 MET A N 1
ATOM 668 C CA . MET A 1 83 ? 7.081 -7.814 19.365 1.00 40.12 83 MET A CA 1
ATOM 669 C C . MET A 1 83 ? 8.412 -7.045 19.431 1.00 40.12 83 MET A C 1
ATOM 671 O O . MET A 1 83 ? 9.129 -7.124 20.422 1.00 40.12 83 MET A O 1
ATOM 675 N N . THR A 1 84 ? 8.758 -6.253 18.414 1.00 35.91 84 THR A N 1
ATOM 676 C CA . THR A 1 84 ? 9.621 -5.079 18.653 1.00 35.91 84 THR A CA 1
ATOM 677 C C . THR A 1 84 ? 8.754 -3.832 18.643 1.00 35.91 84 THR A C 1
ATOM 679 O O . THR A 1 84 ? 8.406 -3.280 17.597 1.00 35.91 84 THR A O 1
ATOM 682 N N . ALA A 1 85 ? 8.378 -3.394 19.846 1.00 35.59 85 ALA A N 1
ATOM 683 C CA . ALA A 1 85 ? 7.778 -2.091 20.078 1.00 35.59 85 ALA A CA 1
ATOM 684 C C . ALA A 1 85 ? 8.715 -1.008 19.512 1.00 35.59 85 ALA A C 1
ATOM 686 O O . ALA A 1 85 ? 9.719 -0.662 20.122 1.00 35.59 85 ALA A O 1
ATOM 687 N N . GLY A 1 86 ? 8.421 -0.525 18.302 1.00 38.34 86 GLY A N 1
ATOM 688 C CA . GLY A 1 86 ? 9.163 0.560 17.652 1.00 38.34 86 GLY A CA 1
ATOM 689 C C . GLY A 1 86 ? 9.572 0.310 16.198 1.00 38.34 86 GLY A C 1
ATOM 690 O O . GLY A 1 86 ? 9.778 1.279 15.466 1.00 38.34 86 GLY A O 1
ATOM 691 N N . VAL A 1 87 ? 9.617 -0.941 15.720 1.00 39.22 87 VAL A N 1
ATOM 692 C CA . VAL A 1 87 ? 10.099 -1.261 14.361 1.00 39.22 87 VAL A CA 1
ATOM 693 C C . VAL A 1 87 ? 9.014 -1.969 13.552 1.00 39.22 87 VAL A C 1
ATOM 695 O O . VAL A 1 87 ? 8.979 -3.183 13.444 1.00 39.22 87 VAL A O 1
ATOM 698 N N . GLY A 1 88 ? 8.130 -1.174 12.943 1.00 53.41 88 GLY A N 1
ATOM 699 C CA . GLY A 1 88 ? 7.183 -1.644 11.926 1.00 53.41 88 GLY A CA 1
ATOM 700 C C . GLY A 1 88 ? 6.063 -2.508 12.494 1.00 53.41 88 GLY A C 1
ATOM 701 O O . GLY A 1 88 ? 6.145 -3.728 12.504 1.00 53.41 88 GLY A O 1
ATOM 702 N N . THR A 1 89 ? 4.987 -1.868 12.941 1.00 60.62 89 THR A N 1
ATOM 703 C CA . THR A 1 89 ? 3.819 -2.591 13.434 1.00 60.62 89 THR A CA 1
ATOM 704 C C . THR A 1 89 ? 3.218 -3.468 12.322 1.00 60.62 89 THR A C 1
ATOM 706 O O . THR A 1 89 ? 3.132 -2.987 11.187 1.00 60.62 89 THR A O 1
ATOM 709 N N . PRO A 1 90 ? 2.780 -4.709 12.615 1.00 74.56 90 PRO A N 1
ATOM 710 C CA . PRO A 1 90 ? 2.262 -5.695 11.646 1.00 74.56 90 PRO A CA 1
ATOM 711 C C . PRO A 1 90 ? 0.937 -5.319 10.954 1.00 74.56 90 PRO A C 1
ATOM 713 O O . PRO A 1 90 ? 0.213 -6.174 10.467 1.00 74.56 90 PRO A O 1
ATOM 716 N N . TYR A 1 91 ? 0.618 -4.030 10.850 1.00 87.62 91 TYR A N 1
ATOM 717 C CA . TYR A 1 91 ? -0.600 -3.504 10.229 1.00 87.62 91 TYR A CA 1
ATOM 718 C C . TYR A 1 91 ? -0.688 -3.728 8.714 1.00 87.62 91 TYR A C 1
ATOM 720 O O . TYR A 1 91 ? -1.713 -3.437 8.112 1.00 87.62 91 TYR A O 1
ATOM 728 N N . TRP A 1 92 ? 0.391 -4.207 8.101 1.00 90.50 92 TRP A N 1
ATOM 729 C CA . TRP A 1 92 ? 0.468 -4.525 6.677 1.00 90.50 92 TRP A CA 1
ATOM 730 C C . TRP A 1 92 ? 0.252 -6.019 6.411 1.00 90.50 92 TRP A C 1
ATOM 732 O O . TRP A 1 92 ? 0.148 -6.413 5.256 1.00 90.50 92 TRP A O 1
ATOM 742 N N . ILE A 1 93 ? 0.226 -6.842 7.465 1.00 88.50 93 ILE A N 1
ATOM 743 C CA . ILE A 1 93 ? 0.180 -8.300 7.370 1.00 88.50 93 ILE A CA 1
ATOM 744 C C . ILE A 1 93 ? -1.268 -8.755 7.201 1.00 88.50 93 ILE A C 1
ATOM 746 O O . ILE A 1 93 ? -2.150 -8.308 7.935 1.00 88.50 93 ILE A O 1
ATOM 750 N N . ALA A 1 94 ? -1.484 -9.651 6.241 1.00 89.94 94 ALA A N 1
ATOM 751 C CA . ALA A 1 94 ? -2.783 -10.244 5.963 1.00 89.94 94 ALA A CA 1
ATOM 752 C C . ALA A 1 94 ? -3.262 -11.154 7.113 1.00 89.94 94 ALA A C 1
ATOM 754 O O . ALA A 1 94 ? -2.428 -11.787 7.774 1.00 89.94 94 ALA A O 1
ATOM 755 N N . PRO A 1 95 ? -4.578 -11.239 7.376 1.00 90.81 95 PRO A N 1
ATOM 756 C CA . PRO A 1 95 ? -5.119 -12.022 8.486 1.00 90.81 95 PRO A CA 1
ATOM 757 C C . PRO A 1 95 ? -4.709 -13.499 8.420 1.00 90.81 95 PRO A C 1
ATOM 759 O O . PRO A 1 95 ? -4.280 -14.053 9.427 1.00 90.81 95 PRO A O 1
ATOM 762 N N . GLU A 1 96 ? -4.702 -14.116 7.240 1.00 88.56 96 GLU A N 1
ATOM 763 C CA . GLU A 1 96 ? -4.281 -15.507 7.055 1.00 88.56 96 GLU A CA 1
ATOM 764 C C . GLU A 1 96 ? -2.820 -15.749 7.463 1.00 88.56 96 GLU A C 1
ATOM 766 O O . GLU A 1 96 ? -2.461 -16.822 7.947 1.00 88.56 96 GLU A O 1
ATOM 771 N N . ILE A 1 97 ? -1.970 -14.734 7.317 1.00 89.44 97 ILE A N 1
ATOM 772 C CA . ILE A 1 97 ? -0.564 -14.798 7.715 1.00 89.44 97 ILE A CA 1
ATOM 773 C C . ILE A 1 97 ? -0.419 -14.624 9.225 1.00 89.44 97 ILE A C 1
ATOM 775 O O . ILE A 1 97 ? 0.418 -15.286 9.838 1.00 89.44 97 ILE A O 1
ATOM 779 N N . LEU A 1 98 ? -1.250 -13.778 9.838 1.00 85.94 98 LEU A N 1
ATOM 780 C CA . LEU A 1 98 ? -1.336 -13.664 11.295 1.00 85.94 98 LEU A CA 1
ATOM 781 C C . LEU A 1 98 ? -1.825 -14.977 11.939 1.00 85.94 98 LEU A C 1
ATOM 783 O O . LEU A 1 98 ? -1.384 -15.309 13.036 1.00 85.94 98 LEU A O 1
ATOM 787 N N . GLU A 1 99 ? -2.661 -15.753 11.242 1.00 85.75 99 GLU A N 1
ATOM 788 C CA . GLU A 1 99 ? -3.079 -17.110 11.640 1.00 85.75 99 GLU A CA 1
ATOM 789 C C . GLU A 1 99 ? -1.989 -18.183 11.432 1.00 85.75 99 GLU A C 1
ATOM 791 O O . GLU A 1 99 ? -2.193 -19.351 11.763 1.00 85.75 99 GLU A O 1
ATOM 796 N N . GLY A 1 100 ? -0.833 -17.821 10.866 1.00 82.25 100 GLY A N 1
ATOM 797 C CA . GLY A 1 100 ? 0.266 -18.751 10.597 1.00 82.25 100 GLY A CA 1
ATOM 798 C C . GLY A 1 100 ? 0.083 -19.611 9.342 1.00 82.25 100 GLY A C 1
ATOM 799 O O . GLY A 1 100 ? 0.799 -20.603 9.172 1.00 82.25 100 GLY A O 1
ATOM 800 N N . LYS A 1 101 ? -0.848 -19.257 8.443 1.00 87.12 101 LYS A N 1
ATOM 801 C CA . LYS A 1 101 ? -0.994 -19.937 7.146 1.00 87.12 101 LYS A CA 1
ATOM 802 C C . LYS A 1 101 ? 0.183 -19.597 6.225 1.00 87.12 101 LYS A C 1
ATOM 804 O O . LYS A 1 101 ? 0.976 -18.684 6.463 1.00 87.12 101 LYS A O 1
ATOM 809 N N . ARG A 1 102 ? 0.328 -20.376 5.150 1.00 84.00 102 ARG A N 1
ATOM 810 C CA . ARG A 1 102 ? 1.403 -20.174 4.170 1.00 84.00 102 ARG A CA 1
ATOM 811 C C . ARG A 1 102 ? 1.215 -18.852 3.427 1.00 84.00 102 ARG A C 1
ATOM 813 O O . ARG A 1 102 ? 0.105 -18.522 3.024 1.00 84.00 102 ARG A O 1
ATOM 820 N N . TYR A 1 103 ? 2.324 -18.154 3.187 1.00 85.25 103 TYR A N 1
ATOM 821 C CA . TYR A 1 103 ? 2.342 -16.997 2.297 1.00 85.25 103 TYR A CA 1
ATOM 822 C C . TYR A 1 103 ? 1.928 -17.404 0.887 1.00 85.25 103 TYR A C 1
ATOM 824 O O . TYR A 1 103 ? 2.511 -18.324 0.313 1.00 85.25 103 TYR A O 1
ATOM 832 N N . THR A 1 104 ? 0.958 -16.671 0.353 1.00 90.00 104 THR A N 1
ATOM 833 C CA . THR A 1 104 ? 0.544 -16.684 -1.052 1.00 90.00 104 THR A CA 1
ATOM 834 C C . THR A 1 104 ? 0.623 -15.259 -1.597 1.00 90.00 104 THR A C 1
ATOM 836 O O . THR A 1 104 ? 0.807 -14.304 -0.838 1.00 90.00 104 THR A O 1
ATOM 839 N N . GLU A 1 105 ? 0.464 -15.108 -2.903 1.00 92.50 105 GLU A N 1
ATOM 840 C CA . GLU A 1 105 ? 0.349 -13.837 -3.617 1.00 92.50 105 GLU A CA 1
ATOM 841 C C . GLU A 1 105 ? -0.744 -12.947 -3.004 1.00 92.50 105 GLU A C 1
ATOM 843 O O . GLU A 1 105 ? -0.574 -11.732 -2.907 1.00 92.50 105 GLU A O 1
ATOM 848 N N . GLN A 1 106 ? -1.817 -13.557 -2.482 1.00 94.38 106 GLN A N 1
ATOM 849 C CA . GLN A 1 106 ? -2.930 -12.860 -1.829 1.00 94.38 106 GLN A CA 1
ATOM 850 C C . GLN A 1 106 ? -2.495 -12.056 -0.598 1.00 94.38 106 GLN A C 1
ATOM 852 O O . GLN A 1 106 ? -3.065 -10.997 -0.333 1.00 94.38 106 GLN A O 1
ATOM 857 N N . ALA A 1 107 ? -1.438 -12.488 0.095 1.00 92.12 107 ALA A N 1
ATOM 858 C CA . ALA A 1 107 ? -0.898 -11.739 1.222 1.00 92.12 107 ALA A CA 1
ATOM 859 C C . ALA A 1 107 ? -0.335 -10.379 0.771 1.00 92.12 107 ALA A C 1
ATOM 861 O O . ALA A 1 107 ? -0.550 -9.367 1.439 1.00 92.12 107 ALA A O 1
ATOM 862 N N . ASP A 1 108 ? 0.325 -10.331 -0.393 1.00 93.75 108 ASP A N 1
ATOM 863 C CA . ASP A 1 108 ? 0.803 -9.073 -0.975 1.00 93.75 108 ASP A CA 1
ATOM 864 C C . ASP A 1 108 ? -0.366 -8.201 -1.457 1.00 93.75 108 ASP A C 1
ATOM 866 O O . ASP A 1 108 ? -0.290 -6.976 -1.353 1.00 93.75 108 ASP A O 1
ATOM 870 N N . ILE A 1 109 ? -1.457 -8.808 -1.946 1.00 96.19 109 ILE A N 1
ATOM 871 C CA . ILE A 1 109 ? -2.673 -8.081 -2.353 1.00 96.19 109 ILE A CA 1
ATOM 872 C C . ILE A 1 109 ? -3.337 -7.403 -1.151 1.00 96.19 109 ILE A C 1
ATOM 874 O O . ILE A 1 109 ? -3.702 -6.229 -1.235 1.00 96.19 109 ILE A O 1
ATOM 878 N N . TYR A 1 110 ? -3.416 -8.081 -0.003 1.00 95.00 110 TYR A N 1
ATOM 879 C CA . TYR A 1 110 ? -3.878 -7.453 1.234 1.00 95.00 110 TYR A CA 1
ATOM 880 C C . TYR A 1 110 ? -2.976 -6.275 1.631 1.00 95.00 110 TYR A C 1
ATOM 882 O O . TYR A 1 110 ? -3.456 -5.161 1.859 1.00 95.00 110 TYR A O 1
ATOM 890 N N . SER A 1 111 ? -1.654 -6.483 1.659 1.00 95.06 111 SER A N 1
ATOM 891 C CA . SER A 1 111 ? -0.695 -5.413 1.958 1.00 95.06 111 SER A CA 1
ATOM 892 C C . SER A 1 111 ? -0.817 -4.236 0.981 1.00 95.06 111 SER A C 1
ATOM 894 O O . SER A 1 111 ? -0.678 -3.078 1.382 1.00 95.06 111 SER A O 1
ATOM 896 N N . PHE A 1 112 ? -1.118 -4.506 -0.291 1.00 97.00 112 PHE A N 1
ATOM 897 C CA . PHE A 1 112 ? -1.378 -3.483 -1.298 1.00 97.00 112 PHE A CA 1
ATOM 898 C C . PHE A 1 112 ? -2.641 -2.678 -0.973 1.00 97.00 112 PHE A C 1
ATOM 900 O O . PHE A 1 112 ? -2.596 -1.450 -1.043 1.00 97.00 112 PHE A O 1
ATOM 907 N N . GLY A 1 113 ? -3.719 -3.317 -0.510 1.00 96.81 113 GLY A N 1
ATOM 908 C CA . GLY A 1 113 ? -4.907 -2.626 0.009 1.00 96.81 113 GLY A CA 1
ATOM 909 C C . GLY A 1 113 ? -4.581 -1.662 1.158 1.00 96.81 113 GLY A C 1
ATOM 910 O O . GLY A 1 113 ? -5.013 -0.505 1.157 1.00 96.81 113 GLY A O 1
ATOM 911 N N . VAL A 1 114 ? -3.708 -2.075 2.084 1.00 95.88 114 VAL A N 1
ATOM 912 C CA . VAL A 1 114 ? -3.201 -1.200 3.158 1.00 95.88 114 VAL A CA 1
ATOM 913 C C . VAL A 1 114 ? -2.396 -0.016 2.590 1.00 95.88 114 VAL A C 1
ATOM 915 O O . VAL A 1 114 ? -2.518 1.115 3.070 1.00 95.88 114 VAL A O 1
ATOM 918 N N . VAL A 1 115 ? -1.598 -0.230 1.537 1.00 96.50 115 VAL A N 1
ATOM 919 C CA . VAL A 1 115 ? -0.881 0.847 0.828 1.00 96.50 115 VAL A CA 1
ATOM 920 C C . VAL A 1 115 ? -1.844 1.805 0.121 1.00 96.50 115 VAL A C 1
ATOM 922 O O . VAL A 1 115 ? -1.627 3.015 0.184 1.00 96.50 115 VAL A O 1
ATOM 925 N N . LEU A 1 116 ? -2.924 1.315 -0.492 1.00 97.19 116 LEU A N 1
ATOM 926 C CA . LEU A 1 116 ? -3.956 2.163 -1.100 1.00 97.19 116 LEU A CA 1
ATOM 927 C C . LEU A 1 116 ? -4.640 3.049 -0.053 1.00 97.19 116 LEU A C 1
ATOM 929 O O . LEU A 1 116 ? -4.806 4.247 -0.281 1.00 97.19 116 LEU A O 1
ATOM 933 N N . SER A 1 117 ? -4.968 2.494 1.116 1.00 95.81 117 SER A N 1
ATOM 934 C CA . SER A 1 117 ? -5.500 3.259 2.253 1.00 95.81 117 SER A CA 1
ATOM 935 C C . SER A 1 117 ? -4.511 4.334 2.724 1.00 95.81 117 SER A C 1
ATOM 937 O O . SER A 1 117 ? -4.894 5.480 2.979 1.00 95.81 117 SER A O 1
ATOM 939 N N . LYS A 1 118 ? -3.210 4.014 2.771 1.00 95.25 118 LYS A N 1
ATOM 940 C CA . LYS A 1 118 ? -2.149 4.979 3.096 1.00 95.25 118 LYS A CA 1
ATOM 941 C C . LYS A 1 118 ? -2.021 6.082 2.041 1.00 95.25 118 LYS A C 1
ATOM 943 O O . LYS A 1 118 ? -1.857 7.238 2.422 1.00 95.25 118 LYS A O 1
ATOM 948 N N . LEU A 1 119 ? -2.075 5.749 0.750 1.00 96.19 119 LEU A N 1
ATOM 949 C CA . LEU A 1 119 ? -2.072 6.724 -0.348 1.00 96.19 119 LEU A CA 1
ATOM 950 C C . LEU A 1 119 ? -3.269 7.662 -0.234 1.00 96.19 119 LEU A C 1
ATOM 952 O O . LEU A 1 119 ? -3.129 8.873 -0.390 1.00 96.19 119 LEU A O 1
ATOM 956 N N . ASP A 1 120 ? -4.437 7.109 0.068 1.00 95.75 120 ASP A N 1
ATOM 957 C CA . ASP A 1 120 ? -5.666 7.869 0.195 1.00 95.75 120 ASP A CA 1
ATOM 958 C C . ASP A 1 120 ? -5.624 8.843 1.380 1.00 95.75 120 ASP A C 1
ATOM 960 O O . ASP A 1 120 ? -5.672 10.059 1.194 1.00 95.75 120 ASP A O 1
ATOM 964 N N . THR A 1 121 ? -5.449 8.304 2.586 1.00 94.06 121 THR A N 1
ATOM 965 C CA . THR A 1 121 ? -5.562 9.050 3.847 1.00 94.06 121 THR A CA 1
ATOM 966 C C . THR A 1 121 ? -4.302 9.838 4.200 1.00 94.06 121 THR A C 1
ATOM 968 O O . THR A 1 121 ? -4.344 10.724 5.052 1.00 94.06 121 THR A O 1
ATOM 971 N N . CYS A 1 122 ? -3.157 9.484 3.610 1.00 93.56 122 CYS A N 1
ATOM 972 C CA . CYS A 1 122 ? -1.818 9.935 3.998 1.00 93.56 122 CYS A CA 1
ATOM 973 C C . CYS A 1 122 ? -1.445 9.606 5.461 1.00 93.56 122 CYS A C 1
ATOM 975 O O . CYS A 1 122 ? -0.369 9.982 5.934 1.00 93.56 122 CYS A O 1
ATOM 977 N N . LYS A 1 123 ? -2.250 8.819 6.186 1.00 91.62 123 LYS A N 1
ATOM 978 C CA . LYS A 1 123 ? -2.065 8.479 7.608 1.00 91.62 123 LYS A CA 1
ATOM 979 C C . LYS A 1 123 ? -1.513 7.075 7.799 1.00 91.62 123 LYS A C 1
ATOM 981 O O . LYS A 1 123 ? -1.573 6.250 6.903 1.00 91.62 123 LYS A O 1
ATOM 986 N N . MET A 1 124 ? -0.885 6.798 8.941 1.00 90.12 124 MET A N 1
ATOM 987 C CA . MET A 1 124 ? -0.444 5.424 9.222 1.00 90.12 124 MET A CA 1
ATOM 988 C C . MET A 1 124 ? -1.659 4.484 9.300 1.00 90.12 124 MET A C 1
ATOM 990 O O . MET A 1 124 ? -2.682 4.903 9.841 1.00 90.12 124 MET A O 1
ATOM 994 N N . PRO A 1 125 ? -1.552 3.228 8.824 1.00 89.69 125 PRO A N 1
ATOM 995 C CA . PRO A 1 125 ? -2.649 2.272 8.926 1.00 89.69 125 PRO A CA 1
ATOM 996 C C . PRO A 1 125 ? -3.186 2.179 10.354 1.00 89.69 125 PRO A C 1
ATOM 998 O O . PRO A 1 125 ? -2.408 2.129 11.312 1.00 89.69 125 PRO A O 1
ATOM 1001 N N . PHE A 1 126 ? -4.513 2.195 10.475 1.00 88.56 126 PHE A N 1
ATOM 1002 C CA . PHE A 1 126 ? -5.249 2.109 11.740 1.00 88.56 126 PHE A CA 1
ATOM 1003 C C . PHE A 1 126 ? -4.932 3.213 12.767 1.00 88.56 126 PHE A C 1
ATOM 1005 O O . PHE A 1 126 ? -5.222 3.052 13.951 1.00 88.56 126 PHE A O 1
ATOM 1012 N N . SER A 1 127 ? -4.357 4.353 12.355 1.00 87.12 127 SER A N 1
ATOM 1013 C CA . SER A 1 127 ? -4.059 5.451 13.289 1.00 87.12 127 SER A CA 1
ATOM 1014 C C . SER A 1 127 ? -5.300 6.127 13.864 1.00 87.12 127 SER A C 1
ATOM 1016 O O . SER A 1 127 ? -5.210 6.709 14.941 1.00 87.12 127 SER A O 1
ATOM 1018 N N . ASP A 1 128 ? -6.416 6.060 13.138 1.00 85.94 128 ASP A N 1
ATOM 1019 C CA . ASP A 1 128 ? -7.690 6.689 13.500 1.00 85.94 128 ASP A CA 1
ATOM 1020 C C . ASP A 1 128 ? -8.587 5.765 14.347 1.00 85.94 128 ASP A C 1
ATOM 1022 O O . ASP A 1 128 ? -9.667 6.166 14.769 1.00 85.94 128 ASP A O 1
ATOM 1026 N N . VAL A 1 129 ? -8.154 4.526 14.606 1.00 87.19 129 VAL A N 1
ATOM 1027 C CA . VAL A 1 129 ? -8.928 3.568 15.399 1.00 87.19 129 VAL A CA 1
ATOM 1028 C C . VAL A 1 129 ? -8.832 3.931 16.878 1.00 87.19 129 VAL A C 1
ATOM 1030 O O . VAL A 1 129 ? -7.738 4.092 17.423 1.00 87.19 129 VAL A O 1
ATOM 1033 N N . VAL A 1 130 ? -9.985 4.006 17.537 1.00 88.19 130 VAL A N 1
ATOM 1034 C CA . VAL A 1 130 ? -10.123 4.249 18.977 1.00 88.19 130 VAL A CA 1
ATOM 1035 C C . VAL A 1 130 ? -10.935 3.130 19.624 1.00 88.19 130 VAL A C 1
ATOM 1037 O O . VAL A 1 130 ? -11.793 2.522 18.988 1.00 88.19 130 VAL A O 1
ATOM 1040 N N . THR A 1 131 ? -10.647 2.823 20.887 1.00 86.38 131 THR A N 1
ATOM 1041 C CA . THR A 1 131 ? -11.465 1.899 21.684 1.00 86.38 131 THR A CA 1
ATOM 1042 C C . THR A 1 131 ? -12.807 2.545 22.043 1.00 86.38 131 THR A C 1
ATOM 1044 O O . THR A 1 131 ? -12.969 3.758 21.926 1.00 86.38 131 THR A O 1
ATOM 1047 N N . ALA A 1 132 ? -13.754 1.757 22.566 1.00 83.62 132 ALA A N 1
ATOM 1048 C CA . ALA A 1 132 ? -15.019 2.277 23.106 1.00 83.62 132 ALA A CA 1
ATOM 1049 C C . ALA A 1 132 ? -14.819 3.345 24.206 1.00 83.62 132 ALA A C 1
ATOM 1051 O O . ALA A 1 132 ? -15.676 4.194 24.415 1.00 83.62 132 ALA A O 1
ATOM 1052 N N . GLU A 1 133 ? -13.663 3.333 24.874 1.00 86.38 133 GLU A N 1
ATOM 1053 C CA . GLU A 1 133 ? -13.259 4.308 25.896 1.00 86.38 133 GLU A CA 1
ATOM 1054 C C . GLU A 1 133 ? -12.575 5.561 25.310 1.00 86.38 133 GLU A C 1
ATOM 1056 O O . GLU A 1 133 ? -12.039 6.376 26.059 1.00 86.38 133 GLU A O 1
ATOM 1061 N N . GLY A 1 134 ? -12.493 5.689 23.982 1.00 86.12 134 GLY A N 1
ATOM 1062 C CA . GLY A 1 134 ? -11.810 6.795 23.303 1.00 86.12 134 GLY A CA 1
ATOM 1063 C C . GLY A 1 134 ? -10.278 6.748 23.378 1.00 86.12 134 GLY A C 1
ATOM 1064 O O . GLY A 1 134 ? -9.613 7.730 23.050 1.00 86.12 134 GLY A O 1
ATOM 1065 N N . LYS A 1 135 ? -9.684 5.626 23.806 1.00 87.88 135 LYS A N 1
ATOM 1066 C CA . LYS A 1 135 ? -8.223 5.463 23.903 1.00 87.88 135 LYS A CA 1
ATOM 1067 C C . LYS A 1 135 ? -7.649 4.852 22.630 1.00 87.88 135 LYS A C 1
ATOM 1069 O O . LYS A 1 135 ? -8.318 4.100 21.924 1.00 87.88 135 LYS A O 1
ATOM 1074 N N . LYS A 1 136 ? -6.365 5.108 22.371 1.00 86.38 136 LYS A N 1
ATOM 1075 C CA . LYS A 1 136 ? -5.636 4.437 21.289 1.00 86.38 136 LYS A CA 1
ATOM 1076 C C . LYS A 1 136 ? -5.441 2.950 21.635 1.00 86.38 136 LYS A C 1
ATOM 1078 O O . LYS A 1 136 ? -4.838 2.663 22.673 1.00 86.38 136 LYS A O 1
ATOM 1083 N N . PRO A 1 137 ? -5.919 2.009 20.804 1.00 86.81 137 PRO A N 1
ATOM 1084 C CA . PRO A 1 137 ? -5.771 0.582 21.058 1.00 86.81 137 PRO A CA 1
ATOM 1085 C C . PRO A 1 137 ? -4.298 0.166 21.013 1.00 86.81 137 PRO A C 1
ATOM 1087 O O . PRO A 1 137 ? -3.484 0.717 20.263 1.00 86.81 137 PRO A O 1
ATOM 1090 N N . LYS A 1 138 ? -3.950 -0.837 21.821 1.00 86.94 138 LYS A N 1
ATOM 1091 C CA . LYS A 1 138 ? -2.632 -1.474 21.767 1.00 86.94 138 LYS A CA 1
ATOM 1092 C C . LYS A 1 138 ? -2.490 -2.246 20.446 1.00 86.94 138 LYS A C 1
ATOM 1094 O O . LYS A 1 138 ? -3.491 -2.758 19.945 1.00 86.94 138 LYS A O 1
ATOM 1099 N N . PRO A 1 139 ? -1.266 -2.415 19.908 1.00 84.81 139 PRO A N 1
ATOM 1100 C CA . PRO A 1 139 ? -1.055 -3.124 18.645 1.00 84.81 139 PRO A CA 1
ATOM 1101 C C . PRO A 1 139 ? -1.729 -4.498 18.575 1.00 84.81 139 PRO A C 1
ATOM 1103 O O . PRO A 1 139 ? -2.374 -4.795 17.578 1.00 84.81 139 PRO A O 1
ATOM 1106 N N . PHE A 1 140 ? -1.665 -5.300 19.645 1.00 84.25 140 PHE A N 1
ATOM 1107 C CA . PHE A 1 140 ? -2.296 -6.625 19.668 1.00 84.25 140 PHE A CA 1
ATOM 1108 C C . PHE A 1 140 ? -3.825 -6.570 19.495 1.00 84.25 140 PHE A C 1
ATOM 1110 O O . PHE A 1 140 ? -4.394 -7.470 18.890 1.00 84.25 140 PHE A O 1
ATOM 1117 N N . GLN A 1 141 ? -4.491 -5.517 19.990 1.00 88.50 141 GLN A N 1
ATOM 1118 C CA . GLN A 1 141 ? -5.945 -5.361 19.861 1.00 88.50 141 GLN A CA 1
ATOM 1119 C C . GLN A 1 141 ? -6.326 -5.075 18.410 1.00 88.50 141 GLN A C 1
ATOM 1121 O O . GLN A 1 141 ? -7.278 -5.653 17.903 1.00 88.50 141 GLN A O 1
ATOM 1126 N N . ILE A 1 142 ? -5.543 -4.228 17.733 1.00 88.94 142 ILE A N 1
ATOM 1127 C CA . ILE A 1 142 ? -5.733 -3.938 16.308 1.00 88.94 142 ILE A CA 1
ATOM 1128 C C . ILE A 1 142 ? -5.588 -5.224 15.491 1.00 88.94 142 ILE A C 1
ATOM 1130 O O . ILE A 1 142 ? -6.445 -5.513 14.665 1.00 88.94 142 ILE A O 1
ATOM 1134 N N . LEU A 1 143 ? -4.545 -6.018 15.750 1.00 88.50 143 LEU A N 1
ATOM 1135 C CA . LEU A 1 143 ? -4.335 -7.285 15.041 1.00 88.50 143 LEU A CA 1
ATOM 1136 C C . LEU A 1 143 ? -5.451 -8.289 15.305 1.00 88.50 143 LEU A C 1
ATOM 1138 O O . LEU A 1 143 ? -5.909 -8.931 14.370 1.00 88.50 143 LEU A O 1
ATOM 1142 N N . HIS A 1 144 ? -5.924 -8.388 16.548 1.00 88.50 144 HIS A N 1
ATOM 1143 C CA . HIS A 1 144 ? -7.063 -9.237 16.879 1.00 88.50 144 HIS A CA 1
ATOM 1144 C C . HIS A 1 144 ? -8.327 -8.800 16.124 1.00 88.50 144 HIS A C 1
ATOM 1146 O O . HIS A 1 144 ? -9.053 -9.640 15.606 1.00 88.50 144 HIS A O 1
ATOM 1152 N N . TRP A 1 145 ? -8.596 -7.499 16.003 1.00 91.25 145 TRP A N 1
ATOM 1153 C CA . TRP A 1 145 ? -9.757 -7.028 15.242 1.00 91.25 145 TRP A CA 1
ATOM 1154 C C . TRP A 1 145 ? -9.626 -7.252 13.737 1.00 91.25 145 TRP A C 1
ATOM 1156 O O . TRP A 1 145 ? -10.636 -7.501 13.085 1.00 91.25 145 TRP A O 1
ATOM 1166 N N . VAL A 1 146 ? -8.409 -7.185 13.191 1.00 90.25 146 VAL A N 1
ATOM 1167 C CA . VAL A 1 146 ? -8.139 -7.567 11.796 1.00 90.25 146 VAL A CA 1
ATOM 1168 C C . VAL A 1 146 ? -8.387 -9.065 11.597 1.00 90.25 146 VAL A C 1
ATOM 1170 O O . VAL A 1 146 ? -9.075 -9.442 10.655 1.00 90.25 146 VAL A O 1
ATOM 1173 N N . LEU A 1 147 ? -7.889 -9.907 12.508 1.00 89.19 147 LEU A N 1
ATOM 1174 C CA . LEU A 1 147 ? -8.105 -11.359 12.494 1.00 89.19 147 LEU A CA 1
ATOM 1175 C C . LEU A 1 147 ? -9.591 -11.734 12.560 1.00 89.19 147 LEU A C 1
ATOM 1177 O O . LEU A 1 147 ? -10.045 -12.578 11.797 1.00 89.19 147 LEU A O 1
ATOM 1181 N N . ASP A 1 148 ? -10.362 -11.060 13.414 1.00 90.81 148 ASP A N 1
ATOM 1182 C CA . ASP A 1 148 ? -11.808 -11.281 13.545 1.00 90.81 148 ASP A CA 1
ATOM 1183 C C . ASP A 1 148 ? -12.622 -10.730 12.357 1.00 90.81 148 ASP A C 1
ATOM 1185 O O . ASP A 1 148 ? -13.852 -10.804 12.368 1.00 90.81 148 ASP A O 1
ATOM 1189 N N . GLY A 1 149 ? -11.978 -10.081 11.378 1.00 87.75 149 GLY A N 1
ATOM 1190 C CA . GLY A 1 149 ? -12.653 -9.392 10.273 1.00 87.75 149 GLY A CA 1
ATOM 1191 C C . GLY A 1 149 ? -13.443 -8.147 10.699 1.00 87.75 149 GLY A C 1
ATOM 1192 O O . GLY A 1 149 ? -14.244 -7.622 9.929 1.00 87.75 149 GLY A O 1
ATOM 1193 N N . ARG A 1 150 ? -13.234 -7.653 11.926 1.00 89.06 150 ARG A N 1
ATOM 1194 C CA . ARG A 1 150 ? -13.901 -6.455 12.471 1.00 89.06 150 ARG A CA 1
ATOM 1195 C C . ARG A 1 150 ? -13.260 -5.155 12.004 1.00 89.06 150 ARG A C 1
ATOM 1197 O O . ARG A 1 150 ? -13.871 -4.097 12.134 1.00 89.06 150 ARG A O 1
ATOM 1204 N N . LEU A 1 151 ? -12.021 -5.221 11.525 1.00 89.25 151 LEU A N 1
ATOM 1205 C CA . LEU A 1 151 ? -11.249 -4.061 11.116 1.00 89.25 151 LEU A CA 1
ATOM 1206 C C . LEU A 1 151 ? -10.579 -4.306 9.765 1.00 89.25 151 LEU A C 1
ATOM 1208 O O . LEU A 1 151 ? -9.842 -5.272 9.596 1.00 89.25 151 LEU A O 1
ATOM 1212 N N . SER A 1 152 ? -10.793 -3.381 8.836 1.00 88.06 152 SER A N 1
ATOM 1213 C CA . SER A 1 152 ? -10.161 -3.348 7.518 1.00 88.06 152 SER A CA 1
ATOM 1214 C C . SER A 1 152 ? -9.511 -1.979 7.267 1.00 88.06 152 SER A C 1
ATOM 1216 O O . SER A 1 152 ? -9.766 -1.022 8.014 1.00 88.06 152 SER A O 1
ATOM 1218 N N . PRO A 1 153 ? -8.631 -1.852 6.257 1.00 88.38 153 PRO A N 1
ATOM 1219 C CA . PRO A 1 153 ? -8.053 -0.567 5.886 1.00 88.38 153 PRO A CA 1
ATOM 1220 C C . PRO A 1 153 ? -9.142 0.465 5.566 1.00 88.38 153 PRO A C 1
ATOM 1222 O O . PRO A 1 153 ? -10.012 0.242 4.727 1.00 88.38 153 PRO A O 1
ATOM 1225 N N . ALA A 1 154 ? -9.088 1.614 6.239 1.00 89.25 154 ALA A N 1
ATOM 1226 C CA . ALA A 1 154 ? -10.065 2.680 6.054 1.00 89.25 154 A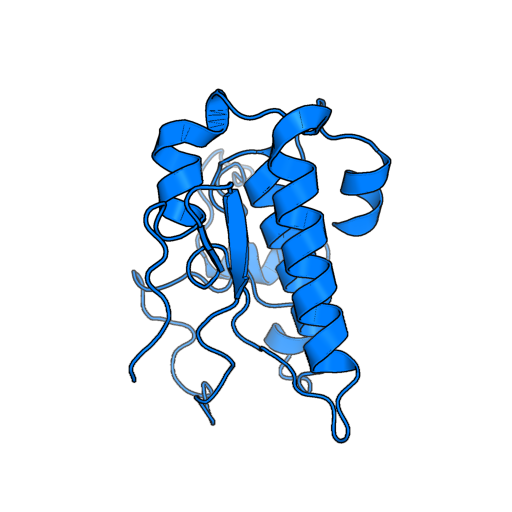LA A CA 1
ATOM 1227 C C . ALA A 1 154 ? -9.680 3.594 4.883 1.00 89.25 154 ALA A C 1
ATOM 1229 O O . ALA A 1 154 ? -8.502 3.884 4.659 1.00 89.25 154 ALA A O 1
ATOM 1230 N N . PHE A 1 155 ? -10.684 4.102 4.178 1.00 93.12 155 PHE A N 1
ATOM 1231 C CA . PHE A 1 155 ? -10.532 5.081 3.105 1.00 93.12 155 PHE A CA 1
ATOM 1232 C C . PHE A 1 155 ? -11.344 6.330 3.445 1.00 93.12 155 PHE A C 1
ATOM 1234 O O . PHE A 1 155 ? -12.406 6.241 4.055 1.00 93.12 155 PHE A O 1
ATOM 1241 N N . SER A 1 156 ? -10.847 7.489 3.039 1.00 91.81 156 SER A N 1
ATOM 1242 C CA . SER A 1 156 ? -11.541 8.769 3.086 1.00 91.81 156 SER A CA 1
ATOM 1243 C C . SER A 1 156 ? -12.750 8.791 2.149 1.00 91.81 156 SER A C 1
ATOM 1245 O O . SER A 1 156 ? -12.837 8.035 1.171 1.00 91.81 156 SER A O 1
ATOM 1247 N N . GLU A 1 157 ? -13.680 9.705 2.422 1.00 87.75 157 GLU A N 1
ATOM 1248 C CA . GLU A 1 157 ? -14.875 9.911 1.595 1.00 87.75 157 GLU A CA 1
ATOM 1249 C C . GLU A 1 157 ? -14.559 10.397 0.176 1.00 87.75 157 GLU A C 1
ATOM 1251 O O . GLU A 1 157 ? -15.314 10.129 -0.756 1.00 87.75 157 GLU A O 1
ATOM 1256 N N . GLU A 1 158 ? -13.407 11.037 -0.013 1.00 87.31 158 GLU A N 1
ATOM 1257 C CA . GLU A 1 158 ? -12.945 11.539 -1.310 1.00 87.31 158 GLU A CA 1
ATOM 1258 C C . GLU A 1 158 ? -12.290 10.450 -2.177 1.00 87.31 158 GLU A C 1
ATOM 1260 O O . GLU A 1 158 ? -12.024 10.668 -3.364 1.00 87.31 158 GLU A O 1
ATOM 1265 N N . CYS A 1 159 ? -12.039 9.262 -1.612 1.00 91.50 159 CYS A N 1
ATOM 1266 C CA . CYS A 1 159 ? -11.441 8.149 -2.337 1.00 91.50 159 CYS A CA 1
ATOM 1267 C C . CYS A 1 159 ? -12.357 7.679 -3.485 1.00 91.50 159 CYS A C 1
ATOM 1269 O O . CYS A 1 159 ? -13.512 7.306 -3.241 1.00 91.50 159 CYS A O 1
ATOM 1271 N N . PRO A 1 160 ? -11.866 7.610 -4.738 1.00 93.62 16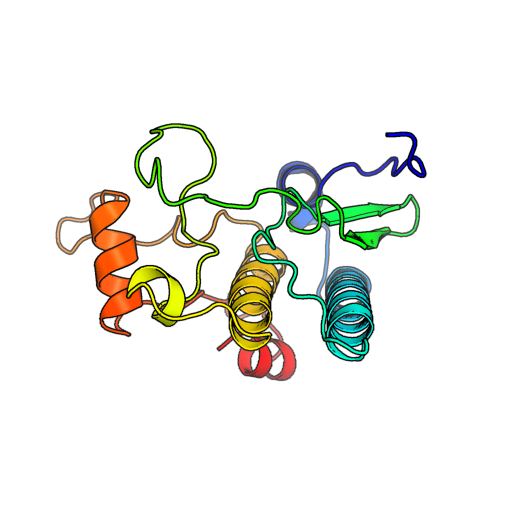0 PRO A N 1
ATOM 1272 C CA . PRO A 1 160 ? -12.659 7.104 -5.849 1.00 93.62 160 PRO A CA 1
ATOM 1273 C C . PRO A 1 160 ? -13.150 5.674 -5.592 1.00 93.62 160 PRO A C 1
ATOM 1275 O O . PRO A 1 160 ? -12.370 4.793 -5.231 1.00 93.62 160 PRO A O 1
ATOM 1278 N N . ARG A 1 161 ? -14.433 5.403 -5.872 1.00 90.75 161 ARG A N 1
ATOM 1279 C CA . ARG A 1 161 ? -15.063 4.091 -5.609 1.00 90.75 161 ARG A CA 1
ATOM 1280 C C . ARG A 1 161 ? -14.288 2.904 -6.185 1.00 90.75 161 ARG A C 1
ATOM 1282 O O . ARG A 1 161 ? -14.179 1.884 -5.521 1.00 90.75 161 ARG A O 1
ATOM 1289 N N . ARG A 1 162 ? -13.722 3.060 -7.387 1.00 90.31 162 ARG A N 1
ATOM 1290 C CA . ARG A 1 162 ? -12.917 2.019 -8.054 1.00 90.31 162 ARG A CA 1
ATOM 1291 C C . ARG A 1 162 ? -11.623 1.684 -7.310 1.00 90.31 162 ARG A C 1
ATOM 1293 O O . ARG A 1 162 ? -11.139 0.572 -7.428 1.00 90.31 162 ARG A O 1
ATOM 1300 N N . ILE A 1 163 ? -11.052 2.640 -6.581 1.00 91.50 163 ILE A N 1
ATOM 1301 C CA . ILE A 1 163 ? -9.867 2.413 -5.749 1.00 91.50 163 ILE A CA 1
ATOM 1302 C C . ILE A 1 163 ? -10.285 1.745 -4.442 1.00 91.50 163 ILE A C 1
ATOM 1304 O O . ILE A 1 163 ? -9.689 0.750 -4.040 1.00 91.50 163 ILE A O 1
ATOM 1308 N N . ARG A 1 164 ? -11.358 2.250 -3.820 1.00 89.00 164 ARG A N 1
ATOM 1309 C CA . ARG A 1 164 ? -11.914 1.683 -2.587 1.00 89.00 164 ARG A CA 1
ATOM 1310 C C . ARG A 1 164 ? -12.303 0.209 -2.760 1.00 89.00 164 ARG A C 1
ATOM 1312 O O . ARG A 1 164 ? -12.033 -0.577 -1.869 1.00 89.00 164 ARG A O 1
ATOM 1319 N N . SER A 1 165 ? -12.868 -0.173 -3.908 1.00 88.00 165 SER A N 1
ATOM 1320 C CA . SER A 1 165 ? -13.237 -1.567 -4.204 1.00 88.00 165 SER A CA 1
ATOM 1321 C C . SER A 1 165 ? -12.055 -2.507 -4.444 1.00 88.00 165 SER A C 1
ATOM 1323 O O . SER A 1 165 ? -12.261 -3.708 -4.489 1.00 88.00 165 SER A O 1
ATOM 1325 N N . VAL A 1 166 ? -10.851 -1.981 -4.691 1.00 86.56 166 VAL A N 1
ATOM 1326 C CA . VAL A 1 166 ? -9.634 -2.798 -4.861 1.00 86.56 166 VAL A CA 1
ATOM 1327 C C . VAL A 1 166 ? -8.933 -3.017 -3.522 1.00 86.56 166 VAL A C 1
ATOM 1329 O O . VAL A 1 166 ? -8.259 -4.023 -3.341 1.00 86.56 166 VAL A O 1
ATOM 1332 N N . GLY A 1 167 ? -9.046 -2.058 -2.600 1.00 76.69 167 GLY A N 1
ATOM 1333 C CA . GLY A 1 167 ? -8.372 -2.115 -1.305 1.00 76.69 167 GLY A CA 1
ATOM 1334 C C . GLY A 1 167 ? -9.193 -2.697 -0.151 1.00 76.69 167 GLY A C 1
ATOM 1335 O O . GLY A 1 167 ? -8.669 -2.742 0.961 1.00 76.69 167 GLY A O 1
ATOM 1336 N N . LEU A 1 168 ? -10.446 -3.088 -0.402 1.00 81.31 168 LEU A N 1
ATOM 1337 C CA . LEU A 1 168 ? -11.345 -3.789 0.522 1.00 81.31 168 LEU A CA 1
ATOM 1338 C C . LEU A 1 168 ? -11.588 -5.207 0.009 1.00 81.31 168 LEU A C 1
ATOM 1340 O O . LEU A 1 168 ? -11.626 -6.116 0.862 1.00 81.31 168 LEU A O 1
#

Foldseek 3Di:
DDDDDAPCAFQLVNLLVCLVVDDCVPALVQQLVLLVVVLVVQCPDVVRQAQQDDARNQWGAHPVRRTDGHRRPPDDDPPDPCDDPPPDQCLLFALCVVVVHDDDSVRVLQSSLLVLLCSAPVDHWCPPDADPVRHRDDSVVQSVCNNVVNDARDGDPSDPPVSNVSSD

Radius of gyration: 15.86 Å; chains: 1; bounding box: 39×38×39 Å